Protein AF-A0A7V2JXW2-F1 (afdb_monomer_lite)

Structure (mmCIF, N/CA/C/O backbone):
data_AF-A0A7V2JXW2-F1
#
_entry.id   AF-A0A7V2JXW2-F1
#
loop_
_atom_site.group_PDB
_atom_site.id
_atom_site.type_symbol
_atom_site.label_atom_id
_atom_site.label_alt_id
_atom_site.label_comp_id
_atom_site.label_asym_id
_atom_site.label_entity_id
_atom_site.label_seq_id
_atom_site.pdbx_PDB_ins_code
_atom_site.Cartn_x
_atom_site.Cartn_y
_atom_site.Cartn_z
_atom_site.occupancy
_atom_site.B_iso_or_equiv
_atom_site.auth_seq_id
_atom_site.auth_comp_id
_atom_site.auth_asym_id
_atom_site.auth_atom_id
_atom_site.pdbx_PDB_model_num
ATOM 1 N N . MET A 1 1 ? -14.571 57.815 3.322 1.00 40.78 1 MET A N 1
ATOM 2 C CA . MET A 1 1 ? -15.475 57.973 2.159 1.00 40.78 1 MET A CA 1
ATOM 3 C C . MET A 1 1 ? -16.658 57.025 2.365 1.00 40.78 1 MET A C 1
ATOM 5 O O . MET A 1 1 ? -16.426 55.831 2.424 1.00 40.78 1 MET A O 1
ATOM 9 N N . ARG A 1 2 ? -17.785 57.539 2.892 1.00 36.06 2 ARG A N 1
ATOM 10 C CA . ARG A 1 2 ? -19.147 57.530 2.287 1.00 36.06 2 ARG A CA 1
ATOM 11 C C . ARG A 1 2 ? -19.559 56.152 1.735 1.00 36.06 2 ARG A C 1
ATOM 13 O O . ARG A 1 2 ? -19.057 55.751 0.700 1.00 36.06 2 ARG A O 1
ATOM 20 N N . ASN A 1 3 ? -20.280 55.359 2.533 1.00 31.62 3 ASN A N 1
ATOM 21 C CA . ASN A 1 3 ? -21.754 55.260 2.628 1.00 31.62 3 ASN A CA 1
ATOM 22 C C . ASN A 1 3 ? -22.395 54.602 1.398 1.00 31.62 3 ASN A C 1
ATOM 24 O O . ASN A 1 3 ? -22.282 55.152 0.310 1.00 31.62 3 ASN A O 1
ATOM 28 N N . LEU A 1 4 ? -23.161 53.524 1.619 1.00 38.88 4 LEU A N 1
ATOM 29 C CA . LEU A 1 4 ? -24.612 53.439 1.353 1.00 38.88 4 LEU A CA 1
ATOM 30 C C . LEU A 1 4 ? -25.050 51.971 1.232 1.00 38.88 4 LEU A C 1
ATOM 32 O O . LEU A 1 4 ? -24.928 51.387 0.168 1.00 38.88 4 LEU A O 1
ATOM 36 N N . PHE A 1 5 ? -25.643 51.418 2.288 1.00 39.34 5 PHE A N 1
ATOM 37 C CA . PHE A 1 5 ? -26.838 50.582 2.148 1.00 39.34 5 PHE A CA 1
ATOM 38 C C . PHE A 1 5 ? -27.757 50.893 3.335 1.00 39.34 5 PHE A C 1
ATOM 40 O O . PHE A 1 5 ? -27.382 50.736 4.495 1.00 39.34 5 PHE A O 1
ATOM 47 N N . HIS A 1 6 ? -28.923 51.455 3.023 1.00 37.03 6 HIS A N 1
ATOM 48 C CA . HIS A 1 6 ? -30.004 51.807 3.938 1.00 37.03 6 HIS A CA 1
ATOM 49 C C . HIS A 1 6 ? -31.262 51.052 3.492 1.00 37.03 6 HIS A C 1
ATOM 51 O O . HIS A 1 6 ? -31.746 51.313 2.396 1.00 37.03 6 HIS A O 1
ATOM 57 N N . GLY A 1 7 ? -31.781 50.205 4.390 1.00 33.78 7 GLY A N 1
ATOM 58 C CA . GLY A 1 7 ? -33.209 49.922 4.625 1.00 33.78 7 GLY A CA 1
ATOM 59 C C . GLY A 1 7 ? -34.028 49.167 3.559 1.00 33.78 7 GLY A C 1
ATOM 60 O O . GLY A 1 7 ? -33.571 49.021 2.431 1.00 33.78 7 GLY A O 1
ATOM 61 N N . PRO A 1 8 ? -35.263 48.717 3.891 1.00 47.09 8 PRO A N 1
ATOM 62 C CA . PRO A 1 8 ? -36.042 49.093 5.073 1.00 47.09 8 PRO A CA 1
ATOM 63 C C . PRO A 1 8 ? -36.540 47.937 5.970 1.00 47.09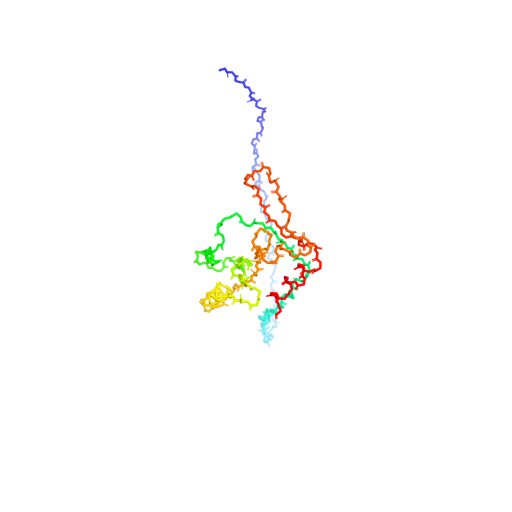 8 PRO A C 1
ATOM 65 O O . PRO A 1 8 ? -36.672 46.778 5.593 1.00 47.09 8 PRO A O 1
ATOM 68 N N . THR A 1 9 ? -36.852 48.364 7.188 1.00 44.72 9 THR A N 1
ATOM 69 C CA . THR A 1 9 ? -37.606 47.764 8.294 1.00 44.72 9 THR A CA 1
ATOM 70 C C . THR A 1 9 ? -39.092 47.526 7.993 1.00 44.72 9 THR A C 1
ATOM 72 O O . THR A 1 9 ? -39.735 48.428 7.469 1.00 44.72 9 THR A O 1
ATOM 75 N N . HIS A 1 10 ? -39.660 46.418 8.486 1.00 36.88 10 HIS A N 1
ATOM 76 C CA . HIS A 1 10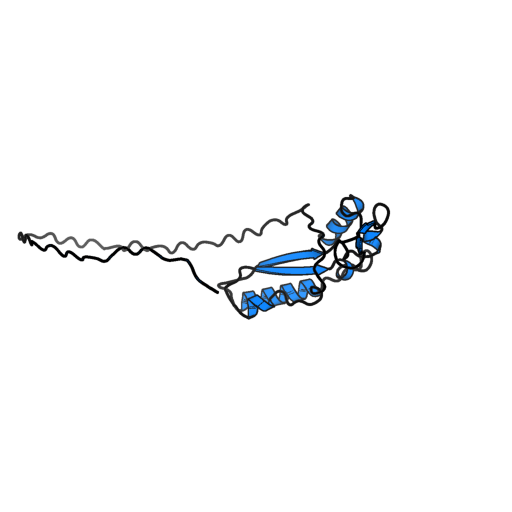 ? -41.062 46.288 8.932 1.00 36.88 10 HIS A CA 1
ATOM 77 C C . HIS A 1 10 ? -41.099 45.207 10.034 1.00 36.88 10 HIS A C 1
ATOM 79 O O . HIS A 1 10 ? -40.670 44.086 9.793 1.00 36.88 10 HIS A O 1
ATOM 85 N N . SER A 1 11 ? -41.289 45.540 11.313 1.00 38.16 11 SER A N 1
ATOM 86 C CA . SER A 1 11 ? -42.539 45.868 12.032 1.00 38.16 11 SER A CA 1
ATOM 87 C C . SER A 1 11 ? -43.088 44.655 12.804 1.00 38.16 11 SER A C 1
ATOM 89 O O . SER A 1 11 ? -43.213 43.554 12.284 1.00 38.16 11 SER A O 1
ATOM 91 N N . LEU A 1 12 ? -43.346 44.907 14.086 1.00 35.00 12 LEU A N 1
ATOM 92 C CA . LEU A 1 12 ? -43.624 43.993 15.195 1.00 35.00 12 LEU A CA 1
ATOM 93 C C . LEU A 1 12 ? -45.074 43.458 15.210 1.00 35.00 12 LEU A C 1
ATOM 95 O O . LEU A 1 12 ? -45.974 44.212 14.867 1.00 35.00 12 LEU A O 1
ATOM 99 N N . LEU A 1 13 ? -45.229 42.208 15.697 1.00 41.16 13 LEU A N 1
ATOM 100 C CA . LEU A 1 13 ? -46.203 41.655 16.682 1.00 41.16 13 LEU A CA 1
ATOM 101 C C . LEU A 1 13 ? -47.710 42.031 16.572 1.00 41.16 13 LEU A C 1
ATOM 103 O O . LEU A 1 13 ? -48.034 43.194 16.358 1.00 41.16 13 LEU A O 1
ATOM 107 N N . PRO A 1 14 ? -48.664 41.103 16.855 1.00 44.12 14 PRO A N 1
ATOM 108 C CA . PRO A 1 14 ? -48.920 40.712 18.253 1.00 44.12 14 PRO A CA 1
ATOM 109 C C . PRO A 1 14 ? -49.411 39.278 18.539 1.00 44.12 14 PRO A C 1
ATOM 111 O O . PRO A 1 14 ? -50.048 38.610 17.727 1.00 44.12 14 PRO A O 1
ATOM 114 N N . LEU A 1 15 ? -49.170 38.873 19.796 1.00 42.75 15 LEU A N 1
ATOM 115 C CA . LEU A 1 15 ? -49.925 37.856 20.530 1.00 42.75 15 LEU A CA 1
ATOM 116 C C . LEU A 1 15 ? -51.433 38.110 20.421 1.00 42.75 15 LEU A C 1
ATOM 118 O O . LEU A 1 15 ? -51.874 39.226 20.678 1.00 42.75 15 LEU A O 1
ATOM 122 N N . HIS A 1 16 ? -52.214 37.053 20.202 1.00 38.00 16 HIS A N 1
ATOM 123 C CA . HIS A 1 16 ? -53.578 36.949 20.717 1.00 38.00 16 HIS A CA 1
ATOM 124 C C . HIS A 1 16 ? -53.789 35.549 21.299 1.00 38.00 16 HIS A C 1
ATOM 126 O O . HIS A 1 16 ? -53.865 34.550 20.589 1.00 38.00 16 HIS A O 1
ATOM 132 N N . ALA A 1 17 ? -53.868 35.512 22.626 1.00 41.41 17 ALA A N 1
ATOM 133 C CA . ALA A 1 17 ? -54.541 34.473 23.386 1.00 41.41 17 ALA A CA 1
ATOM 134 C C . ALA A 1 17 ? -56.045 34.515 23.091 1.00 41.41 17 ALA A C 1
ATOM 136 O O . ALA A 1 17 ? -56.571 35.613 22.962 1.00 41.41 17 ALA A O 1
ATOM 137 N N . ILE A 1 18 ? -56.714 33.356 23.027 1.00 44.47 18 ILE A N 1
ATOM 138 C CA . ILE A 1 18 ? -58.176 33.121 23.104 1.00 44.47 18 ILE A CA 1
ATOM 139 C C . ILE A 1 18 ? -58.371 31.606 22.841 1.00 44.47 18 ILE A C 1
ATOM 141 O O . ILE A 1 18 ? -57.798 31.107 21.886 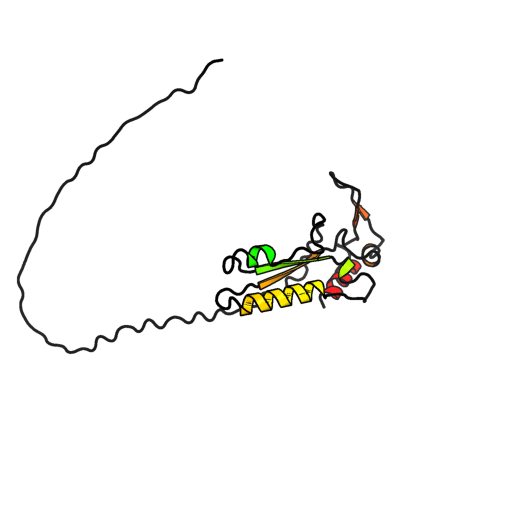1.00 44.47 18 ILE A O 1
ATOM 145 N N . ARG A 1 19 ? -59.117 30.763 23.567 1.00 41.75 19 ARG A N 1
ATOM 146 C CA . ARG A 1 19 ? -59.973 30.835 24.760 1.00 41.75 19 ARG A CA 1
ATOM 147 C C . ARG A 1 19 ? -60.168 29.397 25.283 1.00 41.75 19 ARG A C 1
ATOM 149 O O . ARG A 1 19 ? -60.181 28.447 24.509 1.00 41.75 19 ARG A O 1
ATOM 156 N N . TYR A 1 20 ? -60.366 29.289 26.593 1.00 38.78 20 TYR A N 1
ATOM 157 C CA . TYR A 1 20 ? -60.916 28.138 27.314 1.00 38.78 20 TYR A CA 1
ATOM 158 C C . TYR A 1 20 ? -62.406 27.885 26.996 1.00 38.78 20 TYR A C 1
ATOM 160 O O . TYR A 1 20 ? -63.104 28.833 26.637 1.00 38.78 20 TYR A O 1
ATOM 168 N N . LEU A 1 21 ? -62.849 26.647 27.288 1.00 40.72 21 LEU A N 1
ATOM 169 C CA . LEU A 1 21 ? -64.168 26.141 27.759 1.00 40.72 21 LEU A CA 1
ATOM 170 C C . LEU A 1 21 ? -64.737 24.981 26.899 1.00 40.72 21 LEU A C 1
ATOM 172 O O . LEU A 1 21 ? -64.573 25.008 25.685 1.00 40.72 21 LEU A O 1
ATOM 176 N N . PRO A 1 22 ? -65.552 24.057 27.462 1.00 48.91 22 PRO A N 1
ATOM 177 C CA . PRO A 1 22 ? -65.574 23.548 28.833 1.00 48.91 22 PRO A CA 1
ATOM 178 C C . PRO A 1 22 ? -65.667 22.012 28.941 1.00 48.91 22 PRO A C 1
ATOM 180 O O . PRO A 1 22 ? -66.020 21.278 28.023 1.00 48.91 22 PRO A O 1
ATOM 183 N N . VAL A 1 23 ? -65.390 21.587 30.168 1.00 44.66 23 VAL A N 1
ATOM 184 C CA . VAL A 1 23 ? -65.776 20.347 30.838 1.00 44.66 23 VAL A CA 1
ATOM 185 C C . VAL A 1 23 ? -67.206 19.904 30.491 1.00 44.66 23 VAL A C 1
ATOM 187 O O . VAL A 1 23 ? -68.158 20.641 30.739 1.00 44.66 23 VAL A O 1
ATOM 190 N N . VAL A 1 24 ? -67.362 18.657 30.038 1.00 40.12 24 VAL A N 1
ATOM 191 C CA . VAL A 1 24 ? -68.599 17.884 30.222 1.00 40.12 24 VAL A CA 1
ATOM 192 C C . VAL A 1 24 ? -68.234 16.632 31.008 1.00 40.12 24 VAL A C 1
ATOM 194 O O . VAL A 1 24 ? -67.694 15.664 30.479 1.00 40.12 24 VAL A O 1
ATOM 197 N N . VAL A 1 25 ? -68.500 16.705 32.310 1.00 44.34 25 VAL A N 1
ATOM 198 C CA . VAL A 1 25 ? -68.627 15.553 33.200 1.00 44.34 25 VAL A CA 1
ATOM 199 C C . VAL A 1 25 ? -69.976 14.916 32.896 1.00 44.34 25 VAL A C 1
ATOM 201 O O . VAL A 1 25 ? -71.009 15.553 33.094 1.00 44.34 25 VAL A O 1
ATOM 204 N N . LEU A 1 26 ? -69.975 13.659 32.461 1.00 42.25 26 LEU A N 1
ATOM 205 C CA . LEU A 1 26 ? -71.129 12.783 32.617 1.00 42.25 26 LEU A CA 1
ATOM 206 C C . LEU A 1 26 ? -70.684 11.475 33.267 1.00 42.25 26 LEU A C 1
ATOM 208 O O . LEU A 1 26 ? -69.642 10.904 32.955 1.00 42.25 26 LEU A O 1
ATOM 212 N N . LEU A 1 27 ? -71.482 11.107 34.260 1.00 37.25 27 LEU A N 1
ATOM 213 C CA . LEU A 1 27 ? -71.266 10.099 35.279 1.00 37.25 27 LEU A CA 1
ATOM 214 C C . LEU A 1 27 ? -71.269 8.658 34.735 1.00 37.25 27 LEU A C 1
ATOM 216 O O . LEU A 1 27 ? -72.069 8.300 33.875 1.00 37.25 27 LEU A O 1
ATOM 220 N N . LEU A 1 28 ? -70.395 7.853 35.350 1.00 42.72 28 LEU A N 1
ATOM 221 C CA . LEU A 1 28 ? -70.440 6.396 35.580 1.00 42.72 28 LEU A CA 1
ATOM 222 C C . LEU A 1 28 ? -71.871 5.838 35.791 1.00 42.72 28 LEU A C 1
ATOM 224 O O . LEU A 1 28 ? -72.703 6.560 36.346 1.00 42.72 28 LEU A O 1
ATOM 228 N N . PRO A 1 29 ? -72.153 4.543 35.489 1.00 50.00 29 PRO A N 1
ATOM 229 C CA . PRO A 1 29 ? -71.551 3.469 36.293 1.00 50.00 29 PRO A CA 1
ATOM 230 C C . PRO A 1 29 ? -71.338 2.088 35.632 1.00 50.00 29 PRO A C 1
ATOM 232 O O . PRO A 1 29 ? -71.800 1.793 34.537 1.00 50.00 29 PRO A O 1
ATOM 235 N N . ALA A 1 30 ? -70.712 1.231 36.447 1.00 38.31 30 ALA A N 1
ATOM 236 C CA . ALA A 1 30 ? -70.857 -0.226 36.514 1.00 38.31 30 ALA A CA 1
ATOM 237 C C . ALA A 1 30 ? -69.843 -1.104 35.751 1.00 38.31 30 ALA A C 1
ATOM 239 O O . ALA A 1 30 ? -70.006 -1.466 34.595 1.00 38.31 30 ALA A O 1
ATOM 240 N N . LEU A 1 31 ? -68.838 -1.532 36.524 1.00 44.84 31 LEU A N 1
ATOM 241 C CA . LEU A 1 31 ? -68.642 -2.936 36.902 1.00 44.84 31 LEU A CA 1
ATOM 242 C C . LEU A 1 31 ? -68.551 -3.964 35.760 1.00 44.84 31 LEU A C 1
ATOM 244 O O . LEU A 1 31 ? -69.552 -4.550 35.375 1.00 44.84 31 LEU A O 1
ATOM 248 N N . MET A 1 32 ? -67.322 -4.318 35.385 1.00 43.47 32 MET A N 1
ATOM 249 C CA . MET A 1 32 ? -66.940 -5.715 35.155 1.00 43.47 32 MET A CA 1
ATOM 250 C C . MET A 1 32 ? -65.486 -5.894 35.600 1.00 43.47 32 MET A C 1
ATOM 252 O O . MET A 1 32 ? -64.557 -5.380 34.980 1.00 43.47 32 MET A O 1
ATOM 256 N N . LEU A 1 33 ? -65.301 -6.617 36.709 1.00 54.38 33 LEU A N 1
ATOM 257 C CA . LEU A 1 33 ? -64.033 -7.255 37.041 1.00 54.38 33 LEU A CA 1
ATOM 258 C C . LEU A 1 33 ? -63.723 -8.260 35.926 1.00 54.38 33 LEU A C 1
ATOM 260 O O . LEU A 1 33 ? -64.392 -9.284 35.814 1.00 54.38 33 LEU A O 1
ATOM 264 N N . ALA A 1 34 ? -62.682 -7.996 35.149 1.00 44.66 34 ALA A N 1
ATOM 265 C CA . ALA A 1 34 ? -61.989 -9.025 34.397 1.00 44.66 34 ALA A CA 1
ATOM 266 C C . ALA A 1 34 ? -60.513 -8.957 34.791 1.00 44.66 34 ALA A C 1
ATOM 268 O O . ALA A 1 34 ? -59.767 -8.088 34.344 1.00 44.66 34 ALA A O 1
ATOM 269 N N . CYS A 1 35 ? -60.101 -9.873 35.668 1.00 42.94 35 CYS A N 1
ATOM 270 C CA . CYS A 1 35 ? -58.703 -10.252 35.810 1.00 42.94 35 CYS A CA 1
ATOM 271 C C . CYS A 1 35 ? -58.249 -10.857 34.476 1.00 42.94 35 CYS A C 1
ATOM 273 O O . CYS A 1 35 ? -58.414 -12.048 34.236 1.00 42.94 35 CYS A O 1
ATOM 275 N N . GLY A 1 36 ? -57.720 -10.020 33.590 1.00 42.88 36 GLY A N 1
ATOM 276 C CA . GLY A 1 36 ? -57.025 -10.433 32.382 1.00 42.88 36 GLY A CA 1
ATOM 277 C C . GLY A 1 36 ? -55.595 -9.944 32.487 1.00 42.88 36 GLY A C 1
ATOM 278 O O . GLY A 1 36 ? -55.355 -8.742 32.489 1.00 42.88 36 GLY A O 1
ATOM 279 N N . VAL A 1 37 ? -54.668 -10.882 32.648 1.00 51.38 37 VAL A N 1
ATOM 280 C CA . VAL A 1 37 ? -53.222 -10.671 32.709 1.00 51.38 37 VAL A CA 1
ATOM 281 C C . VAL A 1 37 ? -52.803 -9.684 31.619 1.00 51.38 37 VAL A C 1
ATOM 283 O O . VAL A 1 37 ? -52.909 -9.977 30.431 1.00 51.38 37 VAL A O 1
ATOM 286 N N . TRP A 1 38 ? -52.341 -8.501 32.028 1.00 43.75 38 TRP A N 1
ATOM 287 C CA . TRP A 1 38 ? -51.709 -7.536 31.136 1.00 43.75 38 TRP A CA 1
ATOM 288 C C . TRP A 1 38 ? -50.325 -8.099 30.811 1.00 43.75 38 TRP A C 1
ATOM 290 O O . TRP A 1 38 ? -49.325 -7.786 31.452 1.00 43.75 38 TRP A O 1
ATOM 300 N N . SER A 1 39 ? -50.272 -9.037 29.870 1.00 53.19 39 SER A N 1
ATOM 301 C CA . SER A 1 39 ? -49.024 -9.430 29.238 1.00 53.19 39 SER A CA 1
ATOM 302 C C . SER A 1 39 ? -48.535 -8.213 28.469 1.00 53.19 39 SER A C 1
ATOM 304 O O . SER A 1 39 ? -48.997 -7.936 27.361 1.00 53.19 39 SER A O 1
ATOM 306 N N . SER A 1 40 ? -47.637 -7.454 29.101 1.00 61.25 40 SER A N 1
ATOM 307 C CA . SER A 1 40 ? -46.787 -6.489 28.421 1.00 61.25 40 SER A CA 1
ATOM 308 C C . SER A 1 40 ? -46.253 -7.168 27.162 1.00 61.25 40 SER A C 1
ATOM 310 O O . SER A 1 40 ? -45.714 -8.275 27.279 1.00 61.25 40 SER A O 1
ATOM 312 N N . PRO A 1 41 ? -46.385 -6.573 25.964 1.00 54.75 41 PRO A N 1
ATOM 313 C CA . PRO A 1 41 ? -45.606 -7.044 24.841 1.00 54.75 41 PRO A CA 1
ATOM 314 C C . PRO A 1 41 ? -44.155 -6.865 25.271 1.00 54.75 41 PRO A C 1
ATOM 316 O O . PRO A 1 41 ? -43.672 -5.744 25.430 1.00 54.75 41 PRO A O 1
ATOM 319 N N . SER A 1 42 ? -43.499 -7.984 25.576 1.00 57.28 42 SER A N 1
ATOM 320 C CA . SER A 1 42 ? -42.059 -8.027 25.730 1.00 57.28 42 SER A CA 1
ATOM 321 C C . SER A 1 42 ? -41.546 -7.530 24.391 1.00 57.28 42 SER A C 1
ATOM 323 O O . SER A 1 42 ? -41.672 -8.217 23.377 1.00 57.28 42 SER A O 1
ATOM 325 N N . CYS A 1 43 ? -41.126 -6.267 24.362 1.00 48.72 43 CYS A N 1
ATOM 326 C CA . CYS A 1 43 ? -40.437 -5.697 23.229 1.00 48.72 43 CYS A CA 1
ATOM 327 C C . CYS A 1 43 ? -39.144 -6.501 23.181 1.00 48.72 43 CYS A C 1
ATOM 329 O O . CYS A 1 43 ? -38.207 -6.224 23.928 1.00 48.72 43 CYS A O 1
ATOM 331 N N . ALA A 1 44 ? -39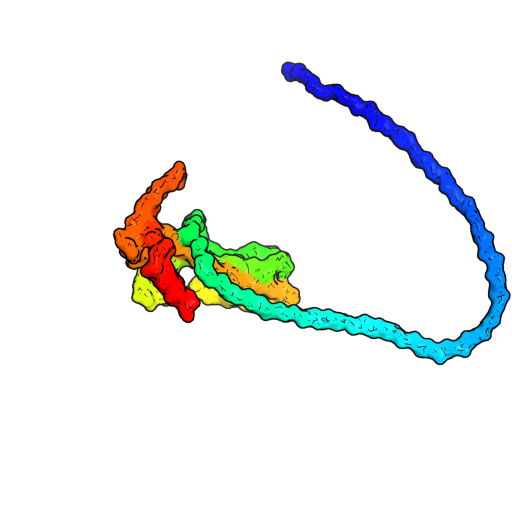.168 -7.606 22.435 1.00 55.78 44 ALA A N 1
ATOM 332 C CA . ALA A 1 44 ? -37.986 -8.386 22.171 1.00 55.78 44 ALA A CA 1
ATOM 333 C C . ALA A 1 44 ? -37.034 -7.382 21.539 1.00 55.78 44 ALA A C 1
ATOM 335 O O . ALA A 1 44 ? -37.316 -6.865 20.455 1.00 55.78 44 ALA A O 1
ATOM 336 N N . ALA A 1 45 ? -35.984 -7.014 22.273 1.00 58.38 45 ALA A N 1
ATOM 337 C CA . ALA A 1 45 ? -34.903 -6.239 21.712 1.00 58.38 45 ALA A CA 1
ATOM 338 C C . ALA A 1 45 ? -34.476 -7.023 20.478 1.00 58.38 45 ALA A C 1
ATOM 340 O O . ALA A 1 45 ? -34.023 -8.163 20.593 1.00 58.38 45 ALA A O 1
ATOM 341 N N . ALA A 1 46 ? -34.748 -6.465 19.300 1.00 57.69 46 ALA A N 1
ATOM 342 C CA . ALA A 1 46 ? -34.225 -7.007 18.073 1.00 57.69 46 ALA A CA 1
ATOM 343 C C . ALA A 1 46 ? -32.712 -6.961 18.259 1.00 57.69 46 ALA A C 1
ATOM 345 O O . ALA A 1 46 ? -32.107 -5.892 18.211 1.00 57.69 46 ALA A O 1
ATOM 346 N N . SER A 1 47 ? -32.117 -8.109 18.577 1.00 49.22 47 SER A N 1
ATOM 347 C CA . SER A 1 47 ? -30.691 -8.309 18.429 1.00 49.22 47 SER A CA 1
ATOM 348 C C . SER A 1 47 ? -30.447 -8.173 16.941 1.00 49.22 47 SER A C 1
ATOM 350 O O . SER A 1 47 ? -30.582 -9.133 16.183 1.00 49.22 47 SER A O 1
ATOM 352 N N . THR A 1 48 ? -30.187 -6.940 16.516 1.00 49.94 48 THR A N 1
ATOM 353 C CA . THR A 1 48 ? -29.635 -6.637 15.212 1.00 49.94 48 THR A CA 1
ATOM 354 C C . THR A 1 48 ? -28.294 -7.342 15.214 1.00 49.94 48 THR A C 1
ATOM 356 O O . THR A 1 48 ? -27.306 -6.841 15.743 1.00 49.94 48 THR A O 1
ATOM 359 N N . THR A 1 49 ? -28.288 -8.577 14.725 1.00 48.28 49 THR A N 1
ATOM 360 C CA . THR A 1 49 ? -27.068 -9.250 14.331 1.00 48.28 49 THR A CA 1
ATOM 361 C C . THR A 1 49 ? -26.455 -8.317 13.307 1.00 48.28 49 THR A C 1
ATOM 363 O O . THR A 1 49 ? -26.982 -8.140 12.209 1.00 48.28 49 THR A O 1
ATOM 366 N N . HIS A 1 50 ? -25.420 -7.595 13.728 1.00 54.97 50 HIS A N 1
ATOM 367 C CA . HIS A 1 50 ? -24.601 -6.814 12.829 1.00 54.97 50 HIS A CA 1
ATOM 368 C C . HIS A 1 50 ? -23.982 -7.861 11.907 1.00 54.97 50 HIS A C 1
ATOM 370 O O . HIS A 1 50 ? -23.033 -8.545 12.284 1.00 54.97 50 HIS A O 1
ATOM 376 N N . ILE A 1 51 ? -24.624 -8.117 10.764 1.00 51.97 51 ILE A N 1
ATOM 377 C CA . ILE A 1 51 ? -24.034 -8.962 9.741 1.00 51.97 51 ILE A CA 1
ATOM 378 C C . ILE A 1 51 ? -22.846 -8.142 9.268 1.00 51.97 51 ILE A C 1
ATOM 380 O O . ILE A 1 51 ? -22.994 -7.184 8.508 1.00 51.97 51 ILE A O 1
ATOM 384 N N . ASP A 1 52 ? -21.682 -8.493 9.791 1.00 63.75 52 ASP A N 1
ATOM 385 C CA . ASP A 1 52 ? -20.400 -7.983 9.356 1.00 63.75 52 ASP A CA 1
ATOM 386 C C . ASP A 1 52 ? -20.141 -8.585 7.970 1.00 63.75 52 ASP A C 1
ATOM 388 O O . ASP A 1 52 ? -19.404 -9.555 7.792 1.00 63.75 52 ASP A O 1
ATOM 392 N N . VAL A 1 53 ? -20.886 -8.106 6.964 1.00 70.19 53 VAL A N 1
ATOM 393 C CA . VAL A 1 53 ? -20.627 -8.463 5.574 1.00 70.19 53 VAL A CA 1
ATOM 394 C C . VAL A 1 53 ? -19.316 -7.781 5.233 1.00 70.19 53 VAL A C 1
ATOM 396 O O . VAL A 1 53 ? -19.296 -6.619 4.816 1.00 70.19 53 VAL A O 1
ATOM 399 N N . ALA A 1 54 ? -18.218 -8.510 5.432 1.00 68.50 54 ALA A N 1
ATOM 400 C CA . ALA A 1 54 ? -16.909 -8.109 4.964 1.00 68.50 54 ALA A CA 1
ATOM 401 C C . ALA A 1 54 ? -17.046 -7.714 3.490 1.00 68.50 54 ALA A C 1
ATOM 403 O O . ALA A 1 54 ? -17.461 -8.513 2.640 1.00 68.50 54 ALA A O 1
ATOM 404 N N . LYS A 1 55 ? -16.778 -6.437 3.198 1.00 66.69 55 LYS A N 1
ATOM 405 C CA . LYS A 1 55 ? -16.833 -5.944 1.825 1.00 66.69 55 LYS A CA 1
ATOM 406 C C . LYS A 1 55 ? -15.831 -6.747 1.017 1.00 66.69 55 LYS A C 1
ATOM 408 O O . LYS A 1 55 ? -14.666 -6.842 1.399 1.00 66.69 55 LYS A O 1
ATOM 413 N N . GLN A 1 56 ? -16.292 -7.300 -0.100 1.00 77.06 56 GLN A N 1
ATOM 414 C CA . GLN A 1 56 ? -15.386 -7.943 -1.039 1.00 77.06 56 GLN A CA 1
ATOM 415 C C . GLN A 1 56 ? -14.313 -6.928 -1.457 1.00 77.06 56 GLN A C 1
ATOM 417 O O . GLN A 1 56 ? -14.655 -5.754 -1.672 1.00 77.06 56 GLN A O 1
ATOM 422 N N . PRO A 1 57 ? -13.036 -7.339 -1.549 1.00 63.34 57 PRO A N 1
ATOM 423 C CA . PRO A 1 57 ? -11.980 -6.468 -2.032 1.00 63.34 57 PRO A CA 1
ATOM 424 C C . PRO A 1 57 ? -12.380 -5.857 -3.372 1.00 63.34 57 PRO A C 1
ATOM 426 O O . PRO A 1 57 ? -12.848 -6.550 -4.277 1.00 63.34 57 PRO A O 1
ATOM 429 N N . ILE A 1 58 ? -12.220 -4.542 -3.498 1.00 63.38 58 ILE A N 1
ATOM 430 C CA . ILE A 1 58 ? -12.405 -3.887 -4.788 1.00 63.38 58 ILE A CA 1
ATOM 431 C C . ILE A 1 58 ? -11.224 -4.308 -5.662 1.00 63.38 58 ILE A C 1
ATOM 433 O O . ILE A 1 58 ? -10.084 -3.953 -5.372 1.00 63.38 58 ILE A O 1
ATOM 437 N N . THR A 1 59 ? -11.501 -5.050 -6.728 1.00 60.19 59 THR A N 1
ATOM 438 C CA . THR A 1 59 ? -10.506 -5.457 -7.723 1.00 60.19 59 THR A CA 1
ATOM 439 C C . THR A 1 59 ? -10.548 -4.514 -8.930 1.00 60.19 59 THR A C 1
ATOM 441 O O . THR A 1 59 ? -11.574 -3.903 -9.229 1.00 60.19 59 THR A O 1
ATOM 444 N N . GLY A 1 60 ? -9.412 -4.322 -9.606 1.00 51.78 60 GLY A N 1
ATOM 445 C CA . GLY A 1 60 ? -9.322 -3.564 -10.866 1.00 51.78 60 GLY A CA 1
ATOM 446 C C . GLY A 1 60 ? -9.421 -2.031 -10.775 1.00 51.78 60 GLY A C 1
ATOM 447 O O . GLY A 1 60 ? -9.076 -1.349 -11.736 1.00 51.78 60 GLY A O 1
ATOM 448 N N . LEU A 1 61 ? -9.833 -1.456 -9.640 1.00 49.66 61 LEU A N 1
ATOM 449 C CA . LEU A 1 61 ? -9.780 -0.008 -9.398 1.00 49.66 61 LEU A CA 1
ATOM 450 C C . LEU A 1 61 ? -8.471 0.360 -8.707 1.00 49.66 61 LEU A C 1
ATOM 452 O O . LEU A 1 61 ? -8.323 0.223 -7.494 1.00 49.66 61 LEU A O 1
ATOM 456 N N . VAL A 1 62 ? -7.533 0.866 -9.499 1.00 56.41 62 VAL A N 1
ATOM 457 C CA . VAL A 1 62 ? -6.198 1.224 -9.035 1.00 56.41 62 VAL A CA 1
ATOM 458 C C . VAL A 1 62 ? -6.028 2.742 -9.095 1.00 56.41 62 VAL A C 1
ATOM 460 O O . VAL A 1 62 ? -5.879 3.330 -10.164 1.00 56.41 62 VAL A O 1
ATOM 463 N N . ALA A 1 63 ? -6.059 3.400 -7.936 1.00 51.88 63 ALA A N 1
ATOM 464 C CA . ALA A 1 63 ? -5.763 4.826 -7.823 1.00 51.88 63 ALA A CA 1
ATOM 465 C C . ALA A 1 63 ? -4.274 5.027 -7.492 1.00 51.88 63 ALA A C 1
ATOM 467 O O . ALA A 1 63 ? -3.904 5.107 -6.324 1.00 51.88 63 ALA A O 1
ATOM 468 N N . MET A 1 64 ? -3.427 5.135 -8.521 1.00 64.12 64 MET A N 1
ATOM 469 C CA . MET A 1 64 ? -1.967 5.308 -8.388 1.00 64.12 64 MET A CA 1
ATOM 470 C C . MET A 1 64 ? -1.530 6.772 -8.216 1.00 64.12 64 MET A C 1
ATOM 472 O O . MET A 1 64 ? -0.580 7.232 -8.849 1.00 64.12 64 MET A O 1
ATOM 476 N N . GLY A 1 65 ? -2.243 7.530 -7.381 1.00 57.56 65 GLY A N 1
ATOM 477 C CA . GLY A 1 65 ? -1.863 8.908 -7.054 1.00 57.56 65 GLY A CA 1
ATOM 478 C C . GLY A 1 65 ? -0.550 8.980 -6.266 1.00 57.56 65 GLY A C 1
ATOM 479 O O . GLY A 1 65 ? -0.093 7.981 -5.722 1.00 57.56 65 GLY A O 1
ATOM 480 N N . ASN A 1 66 ? 0.046 10.168 -6.190 1.00 59.69 66 ASN A N 1
ATOM 481 C CA . ASN A 1 66 ? 1.167 10.458 -5.296 1.00 59.69 66 ASN A CA 1
ATOM 482 C C . ASN A 1 66 ? 0.597 11.069 -4.005 1.00 59.69 66 ASN A C 1
ATOM 484 O O . ASN A 1 66 ? -0.133 12.067 -4.085 1.00 59.69 66 ASN A O 1
ATOM 488 N N . PRO A 1 67 ? 0.880 10.502 -2.826 1.00 58.00 67 PRO A N 1
ATOM 489 C CA . PRO A 1 67 ? 0.616 11.196 -1.591 1.00 58.00 67 PRO A CA 1
ATOM 490 C C . PRO A 1 67 ? 1.732 12.196 -1.315 1.00 58.00 67 PRO A C 1
ATOM 492 O O . PRO A 1 67 ? 2.903 11.840 -1.241 1.00 58.00 67 PRO A O 1
ATOM 495 N N . VAL A 1 68 ? 1.365 13.453 -1.093 1.00 53.94 68 VAL A N 1
ATOM 496 C CA . VAL A 1 68 ? 2.311 14.500 -0.700 1.00 53.94 68 VAL A CA 1
ATOM 497 C C . VAL A 1 68 ? 3.135 14.040 0.515 1.00 53.94 68 VAL A C 1
ATOM 499 O O . VAL A 1 68 ? 2.610 14.061 1.617 1.00 53.94 68 VAL A O 1
ATOM 502 N N . GLY A 1 69 ? 4.390 13.619 0.300 1.00 51.94 69 GLY A N 1
ATOM 503 C CA . GLY A 1 69 ? 5.553 13.525 1.209 1.00 51.94 69 GLY A CA 1
ATOM 504 C C . GLY A 1 69 ? 5.455 12.876 2.605 1.00 51.94 69 GLY A C 1
ATOM 505 O O . GLY A 1 69 ? 6.498 12.566 3.172 1.00 51.94 69 GLY A O 1
ATOM 506 N N . ALA A 1 70 ? 4.275 12.675 3.189 1.00 52.41 70 ALA A N 1
ATOM 507 C CA . ALA A 1 70 ? 4.105 12.499 4.632 1.00 52.41 70 ALA A CA 1
ATOM 508 C C . ALA A 1 70 ? 3.812 11.055 5.076 1.00 52.41 70 ALA A C 1
ATOM 510 O O . ALA A 1 70 ? 3.872 10.753 6.260 1.00 52.41 70 ALA A O 1
ATOM 511 N N . LEU A 1 71 ? 3.541 10.126 4.157 1.00 60.03 71 LEU A N 1
ATOM 512 C CA . LEU A 1 71 ? 2.850 8.884 4.532 1.00 60.03 71 LEU A CA 1
ATOM 513 C C . LEU A 1 71 ? 3.727 7.727 5.011 1.00 60.03 71 LEU A C 1
ATOM 515 O O . LEU A 1 71 ? 3.184 6.693 5.380 1.00 60.03 71 LEU A O 1
ATOM 519 N N . LYS A 1 72 ? 5.058 7.857 5.027 1.00 55.28 72 LYS A N 1
ATOM 520 C CA . LYS A 1 72 ? 5.925 6.730 5.414 1.00 55.28 72 LYS A CA 1
ATOM 521 C C . LYS A 1 72 ? 5.754 6.320 6.888 1.00 55.28 72 LYS A C 1
ATOM 523 O O . LYS A 1 72 ? 6.066 5.186 7.224 1.00 55.28 72 LYS A O 1
ATOM 528 N N . TYR A 1 73 ? 5.262 7.216 7.746 1.00 58.06 73 TYR A N 1
ATOM 529 C CA . TYR A 1 73 ? 5.209 7.003 9.199 1.00 58.06 73 TYR A CA 1
ATOM 530 C C . TYR A 1 73 ? 4.019 7.693 9.879 1.00 58.06 73 TYR A C 1
ATOM 532 O O . TYR A 1 73 ? 4.087 8.029 11.061 1.00 58.06 73 TYR A O 1
ATOM 540 N N . GLU A 1 74 ? 2.948 7.981 9.140 1.00 73.25 74 GLU A N 1
ATOM 541 C CA . GLU A 1 74 ? 1.743 8.510 9.777 1.00 73.25 74 GLU A CA 1
ATOM 542 C C . GLU A 1 74 ? 1.022 7.382 10.513 1.00 73.25 74 GLU A C 1
ATOM 544 O O . GLU A 1 74 ? 0.597 6.415 9.887 1.00 73.25 74 GLU A O 1
ATOM 549 N N . ASP A 1 75 ? 0.882 7.526 11.835 1.00 84.75 75 ASP A N 1
ATOM 550 C CA . ASP A 1 75 ? 0.029 6.667 12.660 1.00 84.75 75 ASP A CA 1
ATOM 551 C C . ASP A 1 75 ? -1.416 6.737 12.122 1.00 84.75 75 ASP A C 1
ATOM 553 O O . ASP A 1 75 ? -2.062 7.790 12.245 1.00 84.75 75 ASP A O 1
ATOM 557 N N . PRO A 1 76 ? -1.950 5.644 11.539 1.00 85.06 76 PRO A N 1
ATOM 558 C CA . PRO A 1 76 ? -3.282 5.650 10.944 1.00 85.06 76 PRO A CA 1
ATOM 559 C C . PRO A 1 76 ? -4.397 5.804 11.988 1.00 85.06 76 PRO A C 1
ATOM 561 O O . PRO A 1 76 ? -5.520 6.161 11.632 1.00 85.06 76 PRO A O 1
ATOM 564 N N . LEU A 1 77 ? -4.107 5.569 13.272 1.00 90.12 77 LEU A N 1
ATOM 565 C CA . LEU A 1 77 ? -5.051 5.685 14.378 1.00 90.12 77 LEU A CA 1
ATOM 566 C C . LEU A 1 77 ? -4.941 7.016 15.123 1.00 90.12 7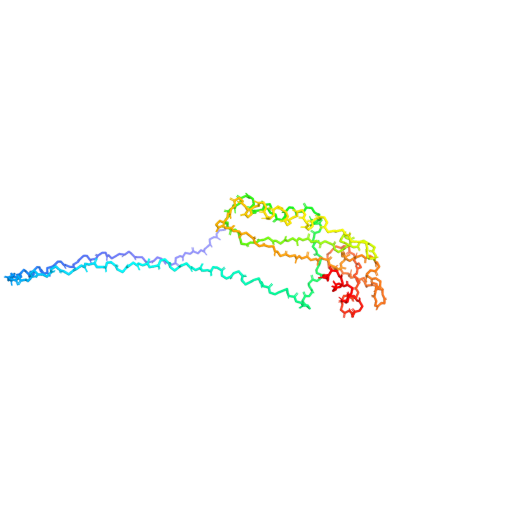7 LEU A C 1
ATOM 568 O O . LEU A 1 77 ? -5.721 7.224 16.053 1.00 90.12 77 LEU A O 1
ATOM 572 N N . LYS A 1 78 ? -4.034 7.927 14.743 1.00 91.06 78 LYS A N 1
ATOM 573 C CA . LYS A 1 78 ? -3.800 9.191 15.463 1.00 91.06 78 LYS A CA 1
ATOM 574 C C . LYS A 1 78 ? -5.101 9.899 15.860 1.00 91.06 78 LYS A C 1
ATOM 576 O O . LYS A 1 78 ? -5.300 10.216 17.028 1.00 91.06 78 LYS A O 1
ATOM 581 N N . GLU A 1 79 ? -6.002 10.117 14.904 1.00 89.75 79 GLU A N 1
ATOM 582 C CA . GLU A 1 79 ? -7.276 10.809 15.154 1.00 89.75 79 GLU A CA 1
ATOM 583 C C . GLU A 1 79 ? -8.287 9.933 15.911 1.00 89.75 79 GLU A C 1
ATOM 585 O O . GLU A 1 79 ? -9.068 10.428 16.724 1.00 89.75 79 GLU A O 1
ATOM 590 N N . VAL A 1 80 ? -8.252 8.618 15.691 1.00 91.88 80 VAL A N 1
ATOM 591 C CA . VAL A 1 80 ? -9.155 7.662 16.343 1.00 91.88 80 VAL A CA 1
ATOM 592 C C . VAL A 1 80 ? -8.845 7.516 17.833 1.00 91.88 80 VAL A C 1
ATOM 594 O O . VAL A 1 80 ? -9.765 7.451 18.648 1.00 91.88 80 VAL A O 1
ATOM 597 N N . LYS A 1 81 ? -7.560 7.531 18.202 1.00 91.56 81 LYS A N 1
ATOM 598 C CA . LYS A 1 81 ? -7.093 7.517 19.596 1.00 91.56 81 LYS A CA 1
ATOM 599 C C . LYS A 1 81 ? -7.542 8.771 20.358 1.00 91.56 81 LYS A C 1
ATOM 601 O O . LYS A 1 81 ? -7.846 8.684 21.543 1.00 91.56 81 LYS A O 1
ATOM 606 N N . VAL A 1 82 ? -7.616 9.926 19.687 1.00 94.56 82 VAL A N 1
ATOM 607 C CA . VAL A 1 82 ? -8.064 11.197 20.292 1.00 94.56 82 VAL A CA 1
ATOM 608 C C . VAL A 1 82 ? -9.592 11.263 20.429 1.00 94.56 82 VAL A C 1
ATOM 610 O O . VAL A 1 82 ? -10.098 11.895 21.358 1.00 94.56 82 VAL A O 1
ATOM 613 N N . HIS A 1 83 ? -10.337 10.582 19.552 1.00 93.75 83 HIS A N 1
ATOM 614 C CA . HIS A 1 83 ? -11.804 10.576 19.557 1.00 93.75 83 HIS A CA 1
ATOM 615 C C . HIS A 1 83 ? -12.396 9.155 19.476 1.00 93.75 83 HIS A C 1
ATOM 617 O O . HIS A 1 83 ? -12.948 8.771 18.436 1.00 93.75 83 HIS A O 1
ATOM 623 N N . PRO A 1 84 ? -12.324 8.364 20.564 1.00 93.12 84 PRO A N 1
ATOM 624 C CA . PRO A 1 84 ? -12.834 7.001 20.555 1.00 93.12 84 PRO A CA 1
ATOM 625 C C . PRO A 1 84 ? -14.337 6.922 20.253 1.00 93.12 84 PRO A C 1
ATOM 627 O O . PRO A 1 84 ? -15.118 7.739 20.738 1.00 93.12 84 PRO A O 1
ATOM 630 N N . GLY A 1 85 ? -14.741 5.945 19.438 1.00 92.00 85 GLY A N 1
ATOM 631 C CA . GLY A 1 85 ? -16.138 5.708 19.059 1.00 92.00 85 GLY A CA 1
ATOM 632 C C . GLY A 1 85 ? -16.736 6.661 18.014 1.00 92.00 85 GLY A C 1
ATOM 633 O O . GLY A 1 85 ? -17.871 6.457 17.592 1.00 92.00 85 GLY A O 1
ATOM 634 N N . VAL A 1 86 ? -16.000 7.684 17.563 1.00 94.56 86 VAL A N 1
ATOM 635 C CA . VAL A 1 86 ? -16.485 8.632 16.537 1.00 94.56 86 VAL A CA 1
ATOM 636 C C . VAL A 1 86 ? -16.292 8.094 15.118 1.00 94.56 86 VAL A C 1
ATOM 638 O O . VAL A 1 86 ? -17.115 8.338 14.234 1.00 94.56 86 VAL A O 1
ATOM 641 N N . TYR A 1 87 ? -15.201 7.369 14.885 1.00 93.88 87 TYR A N 1
ATOM 642 C CA . TYR A 1 87 ? -14.832 6.855 13.569 1.00 93.88 87 TYR A CA 1
ATOM 643 C C . TYR A 1 87 ? -15.242 5.390 13.412 1.00 93.88 87 TYR A C 1
ATOM 645 O O . TYR A 1 87 ? -15.244 4.634 14.374 1.00 93.88 87 TYR A O 1
ATOM 653 N N . SER A 1 88 ? -15.548 4.981 12.179 1.00 92.50 88 SER A N 1
ATOM 654 C CA . SER A 1 88 ? -15.867 3.587 11.817 1.00 92.50 88 SER A CA 1
ATOM 655 C C . SER A 1 88 ? -14.716 2.866 11.106 1.00 92.50 88 SER A C 1
ATOM 657 O O . SER A 1 88 ? -14.800 1.672 10.804 1.00 92.50 88 SER A O 1
ATOM 659 N N . GLY A 1 89 ? -13.625 3.576 10.816 1.00 91.75 89 GLY A N 1
ATOM 660 C CA . GLY A 1 89 ? -12.462 2.985 10.180 1.00 91.75 89 GLY A CA 1
ATOM 661 C C . GLY A 1 89 ? -11.311 3.947 9.940 1.00 91.75 89 GLY A C 1
ATOM 662 O O . GLY A 1 89 ? -11.460 5.165 10.036 1.00 91.75 89 GLY A O 1
ATOM 663 N N . VAL A 1 90 ? -10.169 3.363 9.594 1.00 92.12 90 VAL A N 1
ATOM 664 C CA . VAL A 1 90 ? -8.904 4.045 9.308 1.00 92.12 90 VAL A CA 1
ATOM 665 C C . VAL A 1 90 ? -8.373 3.641 7.937 1.00 92.12 90 VAL A C 1
ATOM 667 O O . VAL A 1 90 ? -8.692 2.569 7.415 1.00 92.12 90 VAL A O 1
ATOM 670 N N . VAL A 1 91 ? -7.558 4.506 7.334 1.00 90.62 91 VAL A N 1
ATOM 671 C CA . VAL A 1 91 ? -6.865 4.202 6.078 1.00 90.62 91 VAL A CA 1
ATOM 672 C C . VAL A 1 91 ? -5.400 3.923 6.384 1.00 90.62 91 VAL A C 1
ATOM 674 O O . VAL A 1 91 ? -4.682 4.823 6.807 1.00 90.62 91 VAL A O 1
ATOM 677 N N . ILE A 1 92 ? -4.961 2.693 6.130 1.00 90.62 92 ILE A N 1
ATOM 678 C CA . ILE A 1 92 ? -3.552 2.307 6.183 1.00 90.62 92 ILE A CA 1
ATOM 679 C C . ILE A 1 92 ? -2.937 2.693 4.841 1.00 90.62 92 ILE A C 1
ATOM 681 O O . ILE A 1 92 ? -3.338 2.188 3.791 1.00 90.62 92 ILE A O 1
ATOM 685 N N . ASN A 1 93 ? -1.995 3.624 4.871 1.00 87.94 93 ASN A N 1
ATOM 686 C CA . ASN A 1 93 ? -1.296 4.110 3.694 1.00 87.94 93 ASN A CA 1
ATOM 687 C C . ASN A 1 93 ? 0.059 3.406 3.587 1.00 87.94 93 ASN A C 1
ATOM 689 O O . ASN A 1 93 ? 0.864 3.494 4.504 1.00 87.94 93 ASN A O 1
ATOM 693 N N . ALA A 1 94 ? 0.322 2.745 2.463 1.00 87.75 94 ALA A N 1
ATOM 694 C CA . ALA A 1 94 ? 1.568 2.028 2.219 1.00 87.75 94 ALA A CA 1
ATOM 695 C C . ALA A 1 94 ? 2.186 2.435 0.878 1.00 87.75 94 ALA A C 1
ATOM 697 O O . ALA A 1 94 ? 1.486 2.728 -0.089 1.00 87.75 94 ALA A O 1
ATOM 698 N N . VAL A 1 95 ? 3.511 2.451 0.803 1.00 89.12 95 VAL A N 1
ATOM 699 C CA . VAL A 1 95 ? 4.269 2.878 -0.382 1.00 89.12 95 VAL A CA 1
ATOM 700 C C . VAL A 1 95 ? 4.882 1.636 -1.017 1.00 89.12 95 VAL A C 1
ATOM 702 O O . VAL A 1 95 ? 5.620 0.910 -0.351 1.00 89.12 95 VAL A O 1
ATOM 705 N N . TRP A 1 96 ? 4.598 1.377 -2.295 1.00 92.12 96 TRP A N 1
ATOM 706 C CA . TRP A 1 96 ? 4.976 0.108 -2.924 1.00 92.12 96 TRP A CA 1
ATOM 707 C C . TRP A 1 96 ? 6.493 -0.132 -2.911 1.00 92.12 96 TRP A C 1
ATOM 709 O O . TRP A 1 96 ? 6.924 -1.236 -2.600 1.00 92.12 96 TRP A O 1
ATOM 719 N N . MET A 1 97 ? 7.325 0.893 -3.128 1.00 92.25 97 MET A N 1
ATOM 720 C CA . MET A 1 97 ? 8.786 0.732 -3.052 1.00 92.25 97 MET A CA 1
ATOM 721 C C . MET A 1 97 ? 9.311 0.259 -1.687 1.00 92.25 97 MET A C 1
ATOM 723 O O . MET A 1 97 ? 10.440 -0.210 -1.621 1.00 92.25 97 MET A O 1
ATOM 727 N N . TYR A 1 98 ? 8.537 0.408 -0.606 1.00 91.62 98 TYR A N 1
ATOM 728 C CA . TYR A 1 98 ? 8.899 -0.129 0.709 1.00 91.62 98 TYR A CA 1
ATOM 729 C C . TYR A 1 98 ? 8.309 -1.512 0.945 1.00 91.62 98 TYR A C 1
ATOM 731 O O . TYR A 1 98 ? 8.965 -2.330 1.571 1.00 91.62 98 TYR A O 1
ATOM 739 N N . LEU A 1 99 ? 7.118 -1.781 0.401 1.00 92.69 99 LEU A N 1
ATOM 740 C CA . LEU A 1 99 ? 6.513 -3.108 0.480 1.00 92.69 99 LEU A CA 1
ATOM 741 C C . LEU A 1 99 ? 7.281 -4.148 -0.325 1.00 92.69 99 LEU A C 1
ATOM 743 O O . LEU A 1 99 ? 7.277 -5.317 0.033 1.00 92.69 99 LEU A O 1
ATOM 747 N N . GLU A 1 100 ? 7.888 -3.735 -1.436 1.00 95.00 100 GLU A N 1
ATOM 748 C CA . GLU A 1 100 ? 8.619 -4.630 -2.321 1.00 95.00 100 GLU A CA 1
ATOM 749 C C . GLU A 1 100 ? 9.768 -3.901 -3.044 1.00 95.00 100 GLU A C 1
ATOM 751 O O . GLU A 1 100 ? 9.686 -3.646 -4.252 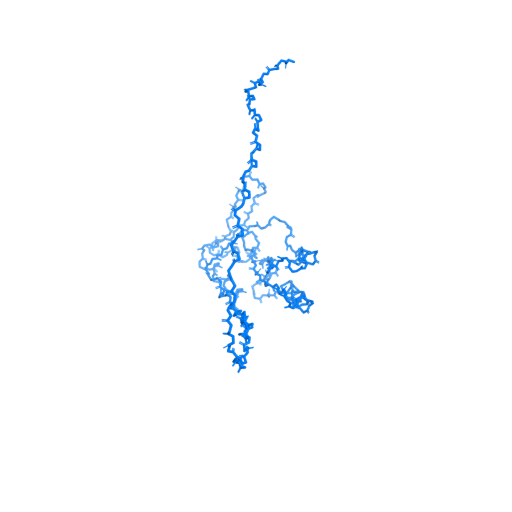1.00 95.00 100 GLU A O 1
ATOM 756 N N . PRO A 1 101 ? 10.840 -3.509 -2.329 1.00 92.44 101 PRO A N 1
ATOM 757 C CA . PRO A 1 101 ? 11.954 -2.752 -2.908 1.00 92.44 101 PRO A CA 1
ATOM 758 C C . PRO A 1 101 ? 12.632 -3.481 -4.074 1.00 92.44 101 PRO A C 1
ATOM 760 O O . PRO A 1 101 ? 13.000 -2.860 -5.074 1.00 92.44 101 PRO A O 1
ATOM 763 N N . GLU A 1 102 ? 12.746 -4.804 -3.968 1.00 94.19 102 GLU A N 1
ATOM 764 C CA . GLU A 1 102 ? 13.270 -5.692 -5.001 1.00 94.19 102 GLU A CA 1
ATOM 765 C C . GLU A 1 102 ? 12.240 -6.769 -5.336 1.00 94.19 102 GLU A C 1
ATOM 767 O O . GLU A 1 102 ? 11.383 -7.111 -4.523 1.00 94.19 102 GLU A O 1
ATOM 772 N N . ARG A 1 103 ? 12.312 -7.324 -6.550 1.00 93.25 103 ARG A N 1
ATOM 773 C CA . ARG A 1 103 ? 11.330 -8.305 -7.020 1.00 93.25 103 ARG A CA 1
ATOM 774 C C . ARG A 1 103 ? 11.275 -9.526 -6.092 1.00 93.25 103 ARG A C 1
ATOM 776 O O . ARG A 1 103 ? 12.217 -10.311 -6.066 1.00 93.25 103 ARG A O 1
ATOM 783 N N . GLY A 1 104 ? 10.142 -9.721 -5.415 1.00 90.12 104 GLY A N 1
ATOM 784 C CA . GLY A 1 104 ? 9.885 -10.848 -4.518 1.00 90.12 104 GLY A CA 1
ATOM 785 C C . GLY A 1 104 ? 10.423 -10.666 -3.097 1.00 90.12 104 GLY A C 1
ATOM 786 O O . GLY A 1 104 ? 10.260 -11.567 -2.277 1.00 90.12 104 GLY A O 1
ATOM 787 N N . ALA A 1 105 ? 11.062 -9.533 -2.795 1.00 93.56 105 ALA A N 1
ATOM 788 C CA . ALA A 1 105 ? 11.524 -9.196 -1.455 1.00 93.56 105 ALA A CA 1
ATOM 789 C C . ALA A 1 105 ? 10.467 -8.327 -0.767 1.00 93.56 105 ALA A C 1
ATOM 791 O O . ALA A 1 105 ? 10.453 -7.115 -0.963 1.00 93.56 105 ALA A O 1
ATOM 792 N N . TYR A 1 106 ? 9.575 -8.955 -0.000 1.00 94.38 106 TYR A N 1
ATOM 793 C CA . TYR A 1 106 ? 8.439 -8.278 0.622 1.00 94.38 106 TYR A CA 1
ATOM 794 C C . TYR A 1 106 ? 8.717 -7.840 2.063 1.00 94.38 106 TYR A C 1
ATOM 796 O O . TYR A 1 106 ? 9.298 -8.596 2.842 1.00 94.38 106 TYR A O 1
ATOM 804 N N . ASP A 1 107 ? 8.232 -6.654 2.426 1.00 93.31 107 ASP A N 1
ATOM 805 C CA . ASP A 1 107 ? 8.192 -6.151 3.801 1.00 93.31 107 ASP A CA 1
ATOM 806 C C . ASP A 1 107 ? 6.814 -5.542 4.100 1.00 93.31 107 ASP A C 1
ATOM 808 O O . ASP A 1 107 ? 6.477 -4.446 3.650 1.00 93.31 107 ASP A O 1
ATOM 812 N N . PHE A 1 108 ? 6.006 -6.269 4.871 1.00 92.50 108 PHE A N 1
ATOM 813 C CA . PHE A 1 108 ? 4.662 -5.849 5.274 1.00 92.50 108 PHE A CA 1
ATOM 814 C C . PHE A 1 108 ? 4.589 -5.349 6.722 1.00 92.50 108 PHE A C 1
ATOM 816 O O . PHE A 1 108 ? 3.497 -5.031 7.188 1.00 92.50 108 PHE A O 1
ATOM 823 N N . SER A 1 109 ? 5.728 -5.201 7.410 1.00 91.75 109 SER A N 1
ATOM 824 C CA . SER A 1 109 ? 5.784 -4.869 8.844 1.00 91.75 109 SER A CA 1
ATOM 825 C C . SER A 1 109 ? 4.951 -3.640 9.217 1.00 91.75 109 SER A C 1
ATOM 827 O O . SER A 1 109 ? 4.163 -3.684 10.151 1.00 91.75 109 SER A O 1
ATOM 829 N N . SER A 1 110 ? 5.029 -2.568 8.424 1.00 87.62 110 SER A N 1
ATOM 830 C CA . SER A 1 110 ? 4.236 -1.349 8.661 1.00 87.62 110 SER A CA 1
ATOM 831 C C . SER A 1 110 ? 2.715 -1.543 8.549 1.00 87.62 110 SER A C 1
ATOM 833 O O . SER A 1 110 ? 1.954 -0.822 9.196 1.00 87.62 110 SER A O 1
ATOM 835 N N . ILE A 1 111 ? 2.254 -2.497 7.733 1.00 90.94 111 ILE A N 1
ATOM 836 C CA . ILE A 1 111 ? 0.833 -2.857 7.635 1.00 90.94 111 ILE A CA 1
ATOM 837 C C . ILE A 1 111 ? 0.449 -3.715 8.842 1.00 90.94 111 ILE A C 1
ATOM 839 O O . ILE A 1 111 ? -0.589 -3.461 9.453 1.00 90.94 111 ILE A O 1
ATOM 843 N N . ASP A 1 112 ? 1.289 -4.689 9.197 1.00 93.62 112 ASP A N 1
ATOM 844 C CA . ASP A 1 112 ? 1.069 -5.582 10.337 1.00 93.62 112 ASP A CA 1
ATOM 845 C C . ASP A 1 112 ? 0.991 -4.802 11.655 1.00 93.62 112 ASP A C 1
ATOM 847 O O . ASP A 1 112 ? 0.062 -5.005 12.436 1.00 93.62 112 ASP A O 1
ATOM 851 N N . ASP A 1 113 ? 1.899 -3.847 11.870 1.00 92.25 113 ASP A N 1
ATOM 852 C CA . ASP A 1 113 ? 1.903 -2.963 13.038 1.00 92.25 113 ASP A CA 1
ATOM 853 C C . ASP A 1 113 ? 0.586 -2.177 13.140 1.00 92.25 113 ASP A C 1
ATOM 855 O O . ASP A 1 113 ? -0.072 -2.183 14.181 1.00 92.25 113 ASP A O 1
ATOM 859 N N . ALA A 1 114 ? 0.129 -1.577 12.036 1.00 91.69 114 ALA A N 1
ATOM 860 C CA . ALA A 1 114 ? -1.138 -0.852 12.008 1.00 91.69 114 ALA A CA 1
ATOM 861 C C . ALA A 1 114 ? -2.348 -1.763 12.282 1.00 91.69 114 ALA A C 1
ATOM 863 O O . ALA A 1 114 ? -3.281 -1.361 12.976 1.00 91.69 114 ALA A O 1
ATOM 864 N N . LEU A 1 115 ? -2.357 -2.989 11.752 1.00 94.69 115 LEU A N 1
ATOM 865 C CA . LEU A 1 115 ? -3.426 -3.957 12.010 1.00 94.69 115 LEU A CA 1
ATOM 866 C C . LEU A 1 115 ? -3.436 -4.423 13.470 1.00 94.69 115 LEU A C 1
ATOM 868 O O . LEU A 1 115 ? -4.516 -4.564 14.048 1.00 94.69 115 LEU A O 1
ATOM 872 N N . ASN A 1 116 ? -2.262 -4.607 14.076 1.00 95.81 116 ASN A N 1
ATOM 873 C CA . ASN A 1 116 ? -2.136 -4.930 15.494 1.00 95.81 116 ASN A CA 1
ATOM 874 C C . ASN A 1 116 ? -2.700 -3.800 16.364 1.00 95.81 116 ASN A C 1
ATOM 876 O O . ASN A 1 116 ? -3.521 -4.059 17.243 1.00 95.81 116 ASN A O 1
ATOM 880 N N . GLU A 1 117 ? -2.373 -2.541 16.064 1.00 94.62 117 GLU A N 1
ATOM 881 C CA . GLU A 1 117 ? -2.937 -1.390 16.779 1.00 94.62 117 GLU A CA 1
ATOM 882 C C . GLU A 1 117 ? -4.467 -1.288 16.632 1.00 94.62 117 GLU A C 1
ATOM 884 O O . GLU A 1 117 ? -5.172 -0.952 17.587 1.00 94.62 117 GLU A O 1
ATOM 889 N N . ILE A 1 118 ? -5.012 -1.611 15.454 1.00 95.56 118 ILE A N 1
ATOM 890 C CA . ILE A 1 118 ? -6.466 -1.675 15.229 1.00 95.56 118 ILE A CA 1
ATOM 891 C C . ILE A 1 118 ? -7.100 -2.782 16.075 1.00 95.56 118 ILE A C 1
ATOM 893 O O . ILE A 1 118 ? -8.162 -2.573 16.664 1.00 95.56 118 ILE A O 1
ATOM 897 N N . ALA A 1 119 ? -6.464 -3.951 16.165 1.00 96.81 119 ALA A N 1
ATOM 898 C CA . ALA A 1 119 ? -6.947 -5.050 16.996 1.00 96.81 119 ALA A CA 1
ATOM 899 C C . ALA A 1 119 ? -6.931 -4.684 18.492 1.00 96.81 119 ALA A C 1
ATOM 901 O O . ALA A 1 119 ? -7.897 -4.962 19.213 1.00 96.81 119 ALA A O 1
ATOM 902 N N . GLU A 1 120 ? -5.879 -4.003 18.952 1.00 96.31 120 GLU A N 1
ATOM 903 C CA . GLU A 1 120 ? -5.789 -3.474 20.315 1.00 96.31 120 GLU A CA 1
ATOM 904 C C . GLU A 1 120 ? -6.885 -2.444 20.595 1.00 96.31 120 GLU A C 1
ATOM 906 O O . GLU A 1 120 ? -7.576 -2.542 21.612 1.00 96.31 120 GLU A O 1
ATOM 911 N N . TYR A 1 121 ? -7.104 -1.498 19.678 1.00 96.00 121 TYR A N 1
ATOM 912 C CA . TYR A 1 121 ? -8.185 -0.523 19.789 1.00 96.00 121 TYR A CA 1
ATOM 913 C C . TYR A 1 121 ? -9.554 -1.209 19.873 1.00 96.00 121 TYR A C 1
ATOM 915 O O . TYR A 1 121 ? -10.346 -0.905 20.764 1.00 96.00 121 TYR A O 1
ATOM 923 N N . ASN A 1 122 ? -9.830 -2.173 18.993 1.00 96.81 122 ASN A N 1
ATOM 924 C CA . ASN A 1 122 ? -11.110 -2.885 18.964 1.00 96.81 122 ASN A CA 1
ATOM 925 C C . ASN A 1 122 ? -11.346 -3.714 20.234 1.00 96.81 122 ASN A C 1
ATOM 927 O O . ASN A 1 122 ? -12.489 -3.878 20.658 1.00 96.81 122 ASN A O 1
ATOM 931 N N . THR A 1 123 ? -10.276 -4.188 20.877 1.00 97.31 123 THR A N 1
ATOM 932 C CA . THR A 1 123 ? -10.355 -4.850 22.187 1.00 97.31 123 THR A CA 1
ATOM 933 C C . THR A 1 123 ? -10.707 -3.858 23.301 1.00 97.31 123 THR A C 1
ATOM 935 O O . THR A 1 123 ? -11.453 -4.201 24.217 1.00 97.31 123 THR A O 1
ATOM 938 N N . GLN A 1 124 ? -10.200 -2.622 23.228 1.00 96.62 124 GLN A N 1
ATOM 939 C CA . GLN A 1 124 ? -10.489 -1.560 24.201 1.00 96.62 124 GLN A CA 1
ATOM 940 C C . GLN A 1 124 ? -11.892 -0.954 24.023 1.00 96.62 124 GLN A C 1
ATOM 942 O O . GLN A 1 124 ? -12.516 -0.566 25.011 1.00 96.62 124 GLN A O 1
ATOM 947 N N . TYR A 1 125 ? -12.401 -0.898 22.788 1.00 95.69 125 TYR A N 1
ATOM 948 C CA . TYR A 1 125 ? -13.684 -0.281 22.431 1.00 95.69 125 TYR A CA 1
ATOM 949 C C . TYR A 1 125 ? -14.620 -1.264 21.700 1.00 95.69 125 TYR A C 1
ATOM 951 O O . TYR A 1 125 ? -14.985 -1.029 20.546 1.00 95.69 125 TYR A O 1
ATOM 959 N N . PRO A 1 126 ? -15.066 -2.353 22.358 1.00 95.81 126 PRO A N 1
ATOM 960 C CA . PRO A 1 126 ? -15.816 -3.429 21.701 1.00 95.81 126 PRO A CA 1
ATOM 961 C C . PRO A 1 126 ? -17.197 -3.008 21.173 1.00 95.81 126 PRO A C 1
ATOM 963 O O . PRO A 1 126 ? -17.730 -3.653 20.274 1.00 95.81 126 PRO A O 1
ATOM 966 N N . GLU A 1 127 ? -17.789 -1.934 21.705 1.00 96.12 127 GLU A N 1
ATOM 967 C CA . GLU A 1 127 ? -19.076 -1.395 21.231 1.00 96.12 127 GLU A CA 1
ATOM 968 C C . GLU A 1 127 ? -18.933 -0.522 19.972 1.00 96.12 127 GLU A C 1
ATOM 970 O O . GLU A 1 127 ? -19.912 -0.282 19.263 1.00 96.12 127 GLU A O 1
ATOM 975 N N . HIS A 1 128 ? -17.711 -0.066 19.672 1.00 95.12 128 HIS A N 1
ATOM 976 C CA . HIS A 1 128 ? -17.403 0.808 18.542 1.00 95.12 128 HIS A CA 1
ATOM 977 C C . HIS A 1 128 ? -16.120 0.366 17.820 1.00 95.12 128 HIS A C 1
ATOM 979 O O . HIS A 1 128 ? -15.143 1.120 17.780 1.00 95.12 128 HIS A O 1
ATOM 985 N N . PRO A 1 129 ? -16.098 -0.851 17.247 1.00 95.81 129 PRO A N 1
ATOM 986 C CA . PRO A 1 129 ? -14.934 -1.321 16.521 1.00 95.81 129 PRO A CA 1
ATOM 987 C C . PRO A 1 129 ? -14.721 -0.494 15.250 1.00 95.81 129 PRO A C 1
ATOM 989 O O . PRO A 1 129 ? -15.666 -0.061 14.585 1.00 95.81 129 PRO A O 1
ATOM 992 N N . ILE A 1 130 ? -13.458 -0.323 14.885 1.00 95.94 130 ILE A N 1
ATOM 993 C CA . ILE A 1 130 ? -13.042 0.283 13.628 1.00 95.94 130 ILE A CA 1
ATOM 994 C C . ILE A 1 130 ? -12.595 -0.780 12.628 1.00 95.94 130 ILE A C 1
ATOM 996 O O . ILE A 1 130 ? -12.056 -1.833 12.975 1.00 95.94 130 ILE A O 1
ATOM 1000 N N . SER A 1 131 ? -12.796 -0.462 11.353 1.00 94.44 131 SER A N 1
ATOM 1001 C CA . SER A 1 131 ? -12.318 -1.243 10.213 1.00 94.44 131 SER A CA 1
ATOM 1002 C C . SER A 1 131 ? -11.076 -0.617 9.572 1.00 94.44 131 SER A C 1
ATOM 1004 O O . SER A 1 131 ? -10.830 0.583 9.692 1.00 94.44 131 SER A O 1
ATOM 1006 N N . ALA A 1 132 ? -10.291 -1.415 8.852 1.00 92.25 132 ALA A N 1
ATOM 1007 C CA . ALA A 1 132 ? -9.142 -0.931 8.091 1.00 92.25 132 ALA A CA 1
ATOM 1008 C C . ALA A 1 132 ? -9.462 -0.849 6.593 1.00 92.25 132 ALA A C 1
ATOM 1010 O O . ALA A 1 132 ? -10.142 -1.712 6.034 1.00 92.25 132 ALA A O 1
ATOM 1011 N N . LYS A 1 133 ? -8.900 0.151 5.913 1.00 91.06 133 LYS A N 1
ATOM 1012 C CA . LYS A 1 133 ? -8.791 0.185 4.452 1.00 91.06 133 LYS A CA 1
ATOM 1013 C C . LYS A 1 133 ? -7.339 0.383 4.046 1.00 91.06 133 LYS A C 1
ATOM 1015 O O . LYS A 1 133 ? -6.756 1.411 4.365 1.00 91.06 133 LYS A O 1
ATOM 1020 N N . LEU A 1 134 ? -6.784 -0.554 3.284 1.00 89.75 134 LEU A N 1
ATOM 1021 C CA . LEU A 1 134 ? -5.439 -0.420 2.733 1.00 89.75 134 LEU A CA 1
ATOM 1022 C C . LEU A 1 134 ? -5.445 0.456 1.470 1.00 89.75 134 LEU A C 1
ATOM 1024 O O . LEU A 1 134 ? -6.304 0.315 0.594 1.00 89.75 134 LEU A O 1
ATOM 1028 N N . ARG A 1 135 ? -4.469 1.356 1.368 1.00 89.12 135 ARG A N 1
ATOM 1029 C CA . ARG A 1 135 ? -4.149 2.125 0.166 1.00 89.12 135 ARG A CA 1
ATOM 1030 C C . ARG A 1 135 ? -2.662 1.989 -0.119 1.00 89.12 135 ARG A C 1
ATOM 1032 O O . ARG A 1 135 ? -1.844 2.455 0.666 1.00 89.12 135 ARG A O 1
ATOM 1039 N N . ILE A 1 136 ? -2.339 1.404 -1.266 1.00 88.50 136 ILE A N 1
ATOM 1040 C CA . ILE A 1 136 ? -0.961 1.269 -1.733 1.00 88.50 136 ILE A CA 1
ATOM 1041 C C . ILE A 1 136 ? -0.698 2.315 -2.816 1.00 88.50 136 ILE A C 1
ATOM 1043 O O . ILE A 1 136 ? -1.446 2.409 -3.789 1.00 88.50 136 ILE A O 1
ATOM 1047 N N . PHE A 1 137 ? 0.362 3.097 -2.648 1.00 87.62 137 PHE A N 1
ATOM 1048 C CA . PHE A 1 137 ? 0.802 4.098 -3.611 1.00 87.62 137 PHE A CA 1
ATOM 1049 C C . PHE A 1 137 ? 1.842 3.498 -4.555 1.00 87.62 137 PHE A C 1
ATOM 1051 O O . PHE A 1 137 ? 2.901 3.052 -4.115 1.00 87.62 137 PHE A O 1
ATOM 1058 N N . GLY A 1 138 ? 1.522 3.484 -5.852 1.00 87.81 138 GLY A N 1
ATOM 1059 C CA . GLY A 1 138 ? 2.368 2.897 -6.892 1.00 87.81 138 GLY A CA 1
ATOM 1060 C C . GLY A 1 138 ? 2.844 3.858 -7.981 1.00 87.81 138 GLY A C 1
ATOM 1061 O O . GLY A 1 138 ? 3.715 3.483 -8.745 1.00 87.81 138 GLY A O 1
ATOM 1062 N N . GLY A 1 139 ? 2.332 5.089 -8.082 1.00 86.94 139 GLY A N 1
ATOM 1063 C CA . GLY A 1 139 ? 2.668 5.997 -9.192 1.00 86.94 139 GLY A CA 1
ATOM 1064 C C . GLY A 1 139 ? 4.162 6.345 -9.272 1.00 86.94 139 GLY A C 1
ATOM 1065 O O . GLY A 1 139 ? 4.962 5.652 -9.899 1.00 86.94 139 GLY A O 1
ATOM 1066 N N . THR A 1 140 ? 4.559 7.437 -8.622 1.00 88.25 140 THR A N 1
ATOM 1067 C CA . THR A 1 140 ? 5.986 7.763 -8.414 1.00 88.25 140 THR A CA 1
ATOM 1068 C C . THR A 1 140 ? 6.654 6.804 -7.430 1.00 88.25 140 THR A C 1
ATOM 1070 O O . THR A 1 140 ? 7.871 6.604 -7.462 1.00 88.25 140 THR A O 1
ATOM 1073 N N . ASP A 1 141 ? 5.817 6.194 -6.592 1.00 89.31 141 ASP A N 1
ATOM 1074 C CA . ASP A 1 141 ? 6.167 5.393 -5.429 1.00 89.31 141 ASP A CA 1
ATOM 1075 C C . ASP A 1 141 ? 6.318 3.893 -5.708 1.00 89.31 141 ASP A C 1
ATOM 1077 O O . ASP A 1 141 ? 6.550 3.109 -4.787 1.00 89.31 141 ASP A O 1
ATOM 1081 N N . ALA A 1 142 ? 6.213 3.479 -6.973 1.00 92.94 142 ALA A N 1
ATOM 1082 C CA . ALA A 1 142 ? 6.591 2.133 -7.379 1.00 92.94 142 ALA A CA 1
ATOM 1083 C C . ALA A 1 142 ? 8.110 1.914 -7.254 1.00 92.94 142 ALA A C 1
ATOM 1085 O O . ALA A 1 142 ? 8.897 2.845 -7.482 1.00 92.94 142 ALA A O 1
ATOM 1086 N N . PRO A 1 143 ? 8.537 0.667 -6.984 1.00 94.50 143 PRO A N 1
ATOM 1087 C CA . PRO A 1 143 ? 9.935 0.270 -7.110 1.00 94.50 143 PRO A CA 1
ATOM 1088 C C . PRO A 1 143 ? 10.485 0.582 -8.509 1.00 94.50 143 PRO A C 1
ATOM 1090 O O . PRO A 1 143 ? 9.761 0.491 -9.505 1.00 94.50 143 PRO A O 1
ATOM 1093 N N . THR A 1 144 ? 11.779 0.894 -8.614 1.00 94.44 144 THR A N 1
ATOM 1094 C CA . THR A 1 144 ? 12.422 1.215 -9.904 1.00 94.44 144 THR A CA 1
ATOM 1095 C C . THR A 1 144 ? 12.202 0.116 -10.943 1.00 94.44 144 THR A C 1
ATOM 1097 O O . THR A 1 144 ? 11.742 0.410 -12.042 1.00 94.44 144 THR A O 1
ATOM 1100 N N . TYR A 1 145 ? 12.389 -1.155 -10.566 1.00 95.19 145 TYR A N 1
ATOM 1101 C CA . TYR A 1 145 ? 12.204 -2.288 -11.482 1.00 95.19 145 TYR A CA 1
ATOM 1102 C C . TYR A 1 145 ? 10.758 -2.429 -11.994 1.00 95.19 145 TYR A C 1
ATOM 1104 O O . TYR A 1 145 ? 10.529 -2.998 -13.059 1.00 95.19 145 TYR A O 1
ATOM 1112 N N . VAL A 1 146 ? 9.764 -1.945 -11.237 1.00 95.75 146 VAL A N 1
ATOM 1113 C CA . VAL A 1 146 ? 8.355 -1.937 -11.662 1.00 95.75 146 VAL A CA 1
ATOM 1114 C C . VAL A 1 146 ? 8.118 -0.803 -12.651 1.00 95.75 146 VAL A C 1
ATOM 1116 O O . VAL A 1 146 ? 7.419 -0.988 -13.645 1.00 95.75 146 VAL A O 1
ATOM 1119 N N . LYS A 1 147 ? 8.724 0.366 -12.411 1.00 95.31 147 LYS A N 1
ATOM 1120 C CA . LYS A 1 147 ? 8.629 1.516 -13.319 1.00 95.31 147 LYS A CA 1
ATOM 1121 C C . LYS A 1 147 ? 9.249 1.238 -14.690 1.00 95.31 147 LYS A C 1
ATOM 1123 O O . LYS A 1 147 ? 8.825 1.836 -15.671 1.00 95.31 147 LYS A O 1
ATOM 1128 N N . GLU A 1 148 ? 10.191 0.302 -14.766 1.00 95.81 148 GLU A N 1
ATOM 1129 C CA . GLU A 1 148 ? 10.815 -0.149 -16.014 1.00 95.81 148 GLU A CA 1
ATOM 1130 C C . GLU A 1 148 ? 9.933 -1.092 -16.860 1.00 95.81 148 GLU A C 1
ATOM 1132 O O . GLU A 1 148 ? 10.213 -1.313 -18.041 1.00 95.81 148 GLU A O 1
ATOM 1137 N N . LEU A 1 149 ? 8.848 -1.638 -16.298 1.00 94.81 149 LEU A N 1
ATOM 1138 C CA . LEU A 1 149 ? 7.959 -2.555 -17.014 1.00 94.81 149 LEU A CA 1
ATOM 1139 C C . LEU A 1 149 ? 7.227 -1.865 -18.172 1.00 94.81 149 LEU A C 1
ATOM 1141 O O . LEU A 1 149 ? 6.826 -0.706 -18.092 1.00 94.81 149 LEU A O 1
ATOM 1145 N N . GLY A 1 150 ? 7.011 -2.617 -19.254 1.00 88.25 150 GLY A N 1
ATOM 1146 C CA . GLY A 1 150 ? 6.188 -2.174 -20.381 1.00 88.25 150 GLY A CA 1
ATOM 1147 C C . GLY A 1 150 ? 6.841 -1.148 -21.316 1.00 88.25 150 GLY A C 1
ATOM 1148 O O . GLY A 1 150 ? 6.146 -0.629 -22.182 1.00 88.25 150 GLY A O 1
ATOM 1149 N N . GLY A 1 151 ? 8.144 -0.869 -21.181 1.00 89.31 151 GLY A N 1
ATOM 1150 C CA . GLY A 1 151 ? 8.869 0.061 -22.063 1.00 89.31 151 GLY A CA 1
ATOM 1151 C C . GLY A 1 151 ? 9.613 1.192 -21.353 1.00 89.31 151 GLY A C 1
ATOM 1152 O O . GLY A 1 151 ? 10.109 2.090 -22.029 1.00 89.31 151 GLY A O 1
ATOM 1153 N N . GLY A 1 152 ? 9.726 1.140 -20.024 1.00 91.56 152 GLY A N 1
ATOM 1154 C CA . GLY A 1 152 ? 10.416 2.155 -19.232 1.00 91.56 152 GLY A CA 1
ATOM 1155 C C . GLY A 1 152 ? 9.486 3.226 -18.652 1.00 91.56 152 GLY A C 1
ATOM 1156 O O . GLY A 1 152 ? 8.323 3.334 -19.055 1.00 91.56 152 GLY A O 1
ATOM 1157 N N . PRO A 1 153 ? 9.987 4.028 -17.696 1.00 95.25 153 PRO A N 1
ATOM 1158 C CA . PRO A 1 153 ? 9.211 5.102 -17.100 1.00 95.25 153 PRO A CA 1
ATOM 1159 C C . PRO A 1 153 ? 8.966 6.248 -18.085 1.00 95.25 153 PRO A C 1
ATOM 1161 O O . PRO A 1 153 ? 9.744 6.487 -19.008 1.00 95.25 153 PRO A O 1
ATOM 1164 N N . ILE A 1 154 ? 7.908 7.016 -17.827 1.00 94.12 154 ILE A N 1
ATOM 1165 C CA . ILE A 1 154 ? 7.687 8.317 -18.461 1.00 94.12 154 ILE A CA 1
ATOM 1166 C C . ILE A 1 154 ? 7.927 9.449 -17.467 1.00 94.12 154 ILE A C 1
ATOM 1168 O O . ILE A 1 154 ? 7.587 9.349 -16.284 1.00 94.12 154 ILE A O 1
ATOM 1172 N N . THR A 1 155 ? 8.459 10.557 -17.973 1.00 94.94 155 THR A N 1
ATOM 1173 C CA . THR A 1 155 ? 8.611 11.789 -17.200 1.00 94.94 155 THR A CA 1
ATOM 1174 C C . THR A 1 155 ? 7.310 12.579 -17.219 1.00 94.94 155 THR A C 1
ATOM 1176 O O . THR A 1 155 ? 6.819 12.984 -18.272 1.00 94.94 155 THR A O 1
ATOM 1179 N N . VAL A 1 156 ? 6.762 12.837 -16.038 1.00 90.31 156 VAL A N 1
ATOM 1180 C CA . VAL A 1 156 ? 5.628 13.734 -15.829 1.00 90.31 156 VAL A CA 1
ATOM 1181 C C . VAL A 1 156 ? 6.155 15.101 -15.414 1.00 90.31 156 VAL A C 1
ATOM 1183 O O . VAL A 1 156 ? 6.967 15.220 -14.495 1.00 90.31 156 VAL A O 1
ATOM 1186 N N . HIS A 1 157 ? 5.655 16.135 -16.087 1.00 91.44 157 HIS A N 1
ATOM 1187 C CA . HIS A 1 157 ? 5.965 17.538 -15.828 1.00 91.44 157 HIS A CA 1
ATOM 1188 C C . HIS A 1 157 ? 4.778 18.197 -15.112 1.00 91.44 157 HIS A C 1
ATOM 1190 O O . HIS A 1 157 ? 3.869 18.706 -15.776 1.00 91.44 157 HIS A O 1
ATOM 1196 N N . PRO A 1 158 ? 4.708 18.147 -13.771 1.00 83.62 158 PRO A N 1
ATOM 1197 C CA . PRO A 1 158 ? 3.606 18.761 -13.050 1.00 83.62 158 PRO A CA 1
ATOM 1198 C C . PRO A 1 158 ? 3.660 20.290 -13.173 1.00 83.62 158 PRO A C 1
ATOM 1200 O O . PRO A 1 158 ? 4.725 20.893 -13.276 1.00 83.62 158 PRO A O 1
ATOM 1203 N N . SER A 1 159 ? 2.497 20.944 -13.103 1.00 87.06 159 SER A N 1
ATOM 1204 C CA . SER A 1 159 ? 2.410 22.415 -13.127 1.00 87.06 159 SER A CA 1
ATOM 1205 C C . SER A 1 159 ? 3.037 23.079 -11.895 1.00 87.06 159 SER A C 1
ATOM 1207 O O . SER A 1 159 ? 3.298 24.283 -11.898 1.00 87.06 159 SER A O 1
ATOM 1209 N N . ARG A 1 160 ? 3.261 22.303 -10.829 1.00 82.94 160 ARG A N 1
ATOM 1210 C CA . ARG A 1 160 ? 3.946 22.699 -9.598 1.00 82.94 160 ARG A CA 1
ATOM 1211 C C . ARG A 1 160 ? 4.808 21.535 -9.110 1.00 82.94 160 ARG A C 1
ATOM 1213 O O . ARG A 1 160 ? 4.301 20.425 -8.989 1.00 82.94 160 ARG A O 1
ATOM 1220 N N . GLY A 1 161 ? 6.061 21.813 -8.756 1.00 80.44 161 GLY A N 1
ATOM 1221 C CA . GLY A 1 161 ? 6.992 20.818 -8.216 1.00 80.44 161 GLY A CA 1
ATOM 1222 C C . GLY A 1 161 ? 7.978 20.264 -9.251 1.00 80.44 161 GLY A C 1
ATOM 1223 O O . GLY A 1 161 ? 7.988 20.717 -10.397 1.00 80.44 161 GLY A O 1
ATOM 1224 N N . PRO A 1 162 ? 8.855 19.336 -8.833 1.00 86.69 162 PRO A N 1
ATOM 1225 C CA . PRO A 1 162 ? 9.848 18.739 -9.715 1.00 86.69 162 PRO A CA 1
ATOM 1226 C C . PRO A 1 162 ? 9.202 17.780 -10.718 1.00 86.69 162 PRO A C 1
ATOM 1228 O O . PRO A 1 162 ? 8.122 17.239 -10.481 1.00 86.69 162 PRO A O 1
ATOM 1231 N N . ASN A 1 163 ? 9.913 17.529 -11.816 1.00 90.56 163 ASN A N 1
ATOM 1232 C CA . ASN A 1 163 ? 9.592 16.415 -12.700 1.00 90.56 163 ASN A CA 1
ATOM 1233 C C . ASN A 1 163 ? 9.670 15.104 -11.919 1.00 90.56 163 ASN A C 1
ATOM 1235 O O . ASN A 1 163 ? 10.544 14.935 -11.066 1.00 90.56 163 ASN A O 1
ATOM 1239 N N . VAL A 1 164 ? 8.780 14.176 -12.245 1.00 89.50 164 VAL A N 1
ATOM 1240 C CA . VAL A 1 164 ? 8.739 12.857 -11.616 1.00 89.50 164 VAL A CA 1
ATOM 1241 C C . VAL A 1 164 ? 8.651 11.770 -12.671 1.00 89.50 164 VAL A C 1
ATOM 1243 O O . VAL A 1 164 ? 8.108 11.992 -13.749 1.00 89.50 164 VAL A O 1
ATOM 1246 N N . GLU A 1 165 ? 9.164 10.590 -12.350 1.00 92.25 165 GLU A N 1
ATOM 1247 C CA . GLU A 1 165 ? 9.065 9.413 -13.208 1.00 92.25 165 GLU A CA 1
ATOM 1248 C C . GLU A 1 165 ? 7.987 8.467 -12.691 1.00 92.25 165 GLU A C 1
ATOM 1250 O O . GLU A 1 165 ? 7.957 8.135 -11.501 1.00 92.25 165 GLU A O 1
ATOM 1255 N N . ILE A 1 166 ? 7.119 8.016 -13.594 1.00 92.38 166 ILE A N 1
ATOM 1256 C CA . ILE A 1 166 ? 6.101 7.005 -13.306 1.00 92.38 166 ILE A CA 1
ATOM 1257 C C . ILE A 1 166 ? 6.227 5.839 -14.279 1.00 92.38 166 ILE A C 1
ATOM 1259 O O . ILE A 1 166 ? 6.559 6.026 -15.450 1.00 92.38 166 ILE A O 1
ATOM 1263 N N . GLY A 1 167 ? 5.938 4.635 -13.790 1.00 93.31 167 GLY A N 1
ATOM 1264 C CA . GLY A 1 167 ? 5.776 3.467 -14.650 1.00 93.31 167 GLY A CA 1
ATOM 1265 C C . GLY A 1 167 ? 4.502 3.554 -15.487 1.00 93.31 167 GLY A C 1
ATOM 1266 O O . GLY A 1 167 ? 3.571 4.300 -15.167 1.00 93.31 167 GLY A O 1
ATOM 1267 N N . LEU A 1 168 ? 4.439 2.746 -16.542 1.00 92.94 168 LEU A N 1
ATOM 1268 C CA . LEU A 1 168 ? 3.276 2.648 -17.422 1.00 92.94 168 LEU A CA 1
ATOM 1269 C C . LEU A 1 168 ? 2.161 1.827 -16.750 1.00 92.94 168 LEU A C 1
ATOM 1271 O O . LEU A 1 168 ? 1.894 0.687 -17.128 1.00 92.94 168 LEU A O 1
ATOM 1275 N N . PHE A 1 169 ? 1.512 2.394 -15.729 1.00 90.19 169 PHE A N 1
ATOM 1276 C CA . PHE A 1 169 ? 0.572 1.676 -14.853 1.00 90.19 169 PHE A CA 1
ATOM 1277 C C . PHE A 1 169 ? -0.702 1.161 -15.538 1.00 90.19 169 PHE A C 1
ATOM 1279 O O . PHE A 1 169 ? -1.435 0.360 -14.967 1.00 90.19 169 PHE A O 1
ATOM 1286 N N . TRP A 1 170 ? -0.970 1.620 -16.759 1.00 88.88 170 TRP A N 1
ATOM 1287 C CA . TRP A 1 170 ? -2.054 1.139 -17.616 1.00 88.88 170 TRP A CA 1
ATOM 1288 C C . TRP A 1 170 ? -1.665 -0.081 -18.463 1.00 88.88 170 TRP A C 1
ATOM 1290 O O . TRP A 1 170 ? -2.481 -0.558 -19.249 1.00 88.88 170 TRP A O 1
ATOM 1300 N N . THR A 1 171 ? -0.425 -0.565 -18.363 1.00 92.00 171 THR A N 1
ATOM 1301 C CA . THR A 1 171 ? 0.021 -1.778 -19.059 1.00 92.00 171 THR A CA 1
ATOM 1302 C C . THR A 1 171 ? -0.299 -3.026 -18.246 1.00 92.00 171 THR A C 1
ATOM 1304 O O . THR A 1 171 ? -0.267 -3.005 -17.016 1.00 92.00 171 THR A O 1
ATOM 1307 N N . GLU A 1 172 ? -0.553 -4.131 -18.946 1.00 92.81 172 GLU A N 1
ATOM 1308 C CA . GLU A 1 172 ? -0.794 -5.446 -18.339 1.00 92.81 172 GLU A CA 1
ATOM 1309 C C . GLU A 1 172 ? 0.374 -5.866 -17.438 1.00 92.81 172 GLU A C 1
ATOM 1311 O O . GLU A 1 172 ? 0.161 -6.179 -16.276 1.00 92.81 172 GLU A O 1
ATOM 1316 N N . ALA A 1 173 ? 1.621 -5.723 -17.904 1.00 93.25 173 ALA A N 1
ATOM 1317 C CA . ALA A 1 173 ? 2.807 -6.082 -17.123 1.00 93.25 173 ALA A CA 1
ATOM 1318 C C . ALA A 1 173 ? 2.891 -5.356 -15.766 1.00 93.25 173 ALA A C 1
ATOM 1320 O O . ALA A 1 173 ? 3.294 -5.949 -14.764 1.00 93.25 173 ALA A O 1
ATOM 1321 N N . TYR A 1 174 ? 2.521 -4.073 -15.724 1.00 93.38 174 TYR A N 1
ATOM 1322 C CA . TYR A 1 174 ? 2.475 -3.319 -14.475 1.00 93.38 174 TYR A CA 1
ATOM 1323 C C . TYR A 1 174 ? 1.285 -3.759 -13.610 1.00 93.38 174 TYR A C 1
ATOM 1325 O O . TYR A 1 174 ? 1.443 -3.961 -12.405 1.00 93.38 174 TYR A O 1
ATOM 1333 N N . GLY A 1 175 ? 0.103 -3.919 -14.215 1.00 91.25 175 GLY A N 1
ATOM 1334 C CA . GLY A 1 175 ? -1.117 -4.359 -13.537 1.00 91.25 175 GLY A CA 1
ATOM 1335 C C . GLY A 1 175 ? -0.972 -5.736 -12.888 1.00 91.25 175 GLY A C 1
ATOM 1336 O O . GLY A 1 175 ? -1.274 -5.881 -11.706 1.00 91.25 175 GLY A O 1
ATOM 1337 N N . ASP A 1 176 ? -0.422 -6.709 -13.610 1.00 92.12 176 ASP A N 1
ATOM 1338 C CA . ASP A 1 176 ? -0.120 -8.056 -13.118 1.00 92.12 176 ASP A CA 1
ATOM 1339 C C . ASP A 1 176 ? 0.863 -8.012 -11.958 1.00 92.12 176 ASP A C 1
ATOM 1341 O O . ASP A 1 176 ? 0.721 -8.724 -10.962 1.00 92.12 176 ASP A O 1
ATOM 1345 N N . ARG A 1 177 ? 1.866 -7.132 -12.057 1.00 92.94 177 ARG A N 1
ATOM 1346 C CA . ARG A 1 177 ? 2.835 -6.971 -10.984 1.00 92.94 177 ARG A CA 1
ATOM 1347 C C . ARG A 1 177 ? 2.196 -6.383 -9.729 1.00 92.94 177 ARG A C 1
ATOM 1349 O O . ARG A 1 177 ? 2.503 -6.839 -8.632 1.00 92.94 177 ARG A O 1
ATOM 1356 N N . PHE A 1 178 ? 1.296 -5.416 -9.883 1.00 92.00 178 PHE A N 1
ATOM 1357 C CA . PHE A 1 178 ? 0.536 -4.876 -8.759 1.00 92.00 178 PHE A CA 1
ATOM 1358 C C . PHE A 1 178 ? -0.420 -5.918 -8.173 1.00 92.00 178 PHE A C 1
ATOM 1360 O O . PHE A 1 178 ? -0.529 -6.030 -6.959 1.00 92.00 178 PHE A O 1
ATOM 1367 N N . ALA A 1 179 ? -1.067 -6.730 -9.010 1.00 89.88 179 ALA A N 1
ATOM 1368 C CA . ALA A 1 179 ? -1.933 -7.812 -8.551 1.00 89.88 179 ALA A CA 1
ATOM 1369 C C . ALA A 1 179 ? -1.159 -8.871 -7.750 1.00 89.88 179 ALA A C 1
ATOM 1371 O O . ALA A 1 179 ? -1.656 -9.341 -6.734 1.00 89.88 179 ALA A O 1
ATOM 1372 N N . ALA A 1 180 ? 0.079 -9.185 -8.144 1.00 90.12 180 ALA A N 1
ATOM 1373 C CA . ALA A 1 180 ? 0.951 -10.103 -7.412 1.00 90.12 180 ALA A CA 1
ATOM 1374 C C . ALA A 1 180 ? 1.391 -9.584 -6.030 1.00 90.12 180 ALA A C 1
ATOM 1376 O O . ALA A 1 180 ? 1.835 -10.377 -5.209 1.00 90.12 180 ALA A O 1
ATOM 1377 N N . LEU A 1 181 ? 1.291 -8.276 -5.765 1.00 87.25 181 LEU A N 1
ATOM 1378 C CA . LEU A 1 181 ? 1.493 -7.709 -4.425 1.00 87.25 181 LEU A CA 1
ATOM 1379 C C . LEU A 1 181 ? 0.289 -7.973 -3.503 1.00 87.25 181 LEU A C 1
ATOM 1381 O O . LEU A 1 181 ? 0.426 -7.921 -2.286 1.00 87.25 181 LEU A O 1
ATOM 1385 N N . LEU A 1 182 ? -0.894 -8.199 -4.084 1.00 83.44 182 LEU A N 1
ATOM 1386 C CA . LEU A 1 182 ? -2.166 -8.360 -3.374 1.00 83.44 182 LEU A CA 1
ATOM 1387 C C . LEU A 1 182 ? -2.594 -9.828 -3.210 1.00 83.44 182 LEU A C 1
ATOM 1389 O O . LEU A 1 182 ? -3.657 -10.074 -2.637 1.00 83.44 182 LEU A O 1
ATOM 1393 N N . ALA A 1 183 ? -1.830 -10.764 -3.778 1.00 77.50 183 ALA A N 1
ATOM 1394 C CA . ALA A 1 183 ? -2.106 -12.199 -3.774 1.00 77.50 183 ALA A CA 1
ATOM 1395 C C . ALA A 1 183 ? -1.475 -12.880 -2.556 1.00 77.50 183 ALA A C 1
ATOM 1397 O O . ALA A 1 183 ? -2.152 -13.764 -1.985 1.00 77.50 183 ALA A O 1
#

pLDDT: mean 74.72, std 21.75, range [31.62, 97.31]

Sequence (183 aa):
MRNLFHGPTHSLLPLHAIRYLPVVVLLLPALMLACGVWSSPSCAAASTTHIDVAKQPITGLVAMGNPVGALKYEDPLKEVKVHPGVYSGVVINAVWMYLEPERGAYDFSSIDDALNEIAEYNTQYPEHPISAKLRIFGGTDAPTYVKELGGGPITVHPSRGPNVEIGLFWTEAYGDRFAALLA

Secondary structure (DSSP, 8-state):
-----------------------------------------------------PPPP--S----PPP-S-TTS--TTHHHHHSTTT-SEEEEEEEHHHH-SBTTB---HHHHHHHHHHHHHHHH-TTSPPEEEEEEE-TTTS-HHHHTTTT--EEE--SSS--EEE--TTSHHHHHHHHHH--

Radius of gyration: 32.58 Å; chains: 1; bounding box: 85×70×59 Å

Foldseek 3Di:
DDDDDDDDDDDDDDDDDDDDDDDDDDDDDDDDDDPDPPPDPPPPPPPPPPPPPPDDDDPPDADQDDDPPDQPDDQQCVVCVVPPLPAQATEREEFQCQQPVDVPDGDCPSVVVSVVVLVVSCVVRVVRRHDYHYHYHAFLRNHLVLLPPPPHWDWDDDPDDDIGTGRPCVDPSSSVSVVVSVD